Protein AF-A0A7W6QAZ0-F1 (afdb_monomer)

Sequence (51 aa):
SPAIKAFHKRLRDAGKPPKVALVAAMRKFIIVINTILKRRTPWSEPQQHGC

Radius of gyration: 12.81 Å; Cα contacts (8 Å, |Δi|>4): 16; chains: 1; bounding box: 29×22×28 Å

Secondary structure (DSSP, 8-state):
-HHHHHHHHHHHHTT--HHHHHHHHHHHHHHHHHHHHHHT-----------

Organism: NCBI:txid1138170

Nearest PDB structures (foldseek):
  6xp0-assembly1_A-2  TM=6.938E-01  e=2.409E+00  Homo sapiens
  2ddm-assembly1_A  TM=6.907E-01  e=5.326E+00  Escherichia coli

Structure (mmCIF, N/CA/C/O backbone):
data_AF-A0A7W6QAZ0-F1
#
_entry.id   AF-A0A7W6QAZ0-F1
#
loop_
_atom_site.group_PDB
_atom_site.id
_atom_site.type_symbol
_atom_site.label_atom_id
_atom_site.label_alt_id
_atom_site.label_comp_id
_atom_site.label_asym_id
_atom_site.label_entity_id
_atom_site.label_seq_id
_atom_site.pdbx_PDB_ins_code
_atom_site.Cartn_x
_atom_site.Cartn_y
_atom_site.Cartn_z
_atom_site.occupancy
_atom_site.B_iso_or_equiv
_atom_site.auth_seq_id
_atom_site.auth_comp_id
_atom_site.auth_asym_id
_atom_site.auth_atom_id
_atom_site.pdbx_PDB_model_num
ATOM 1 N N . SER A 1 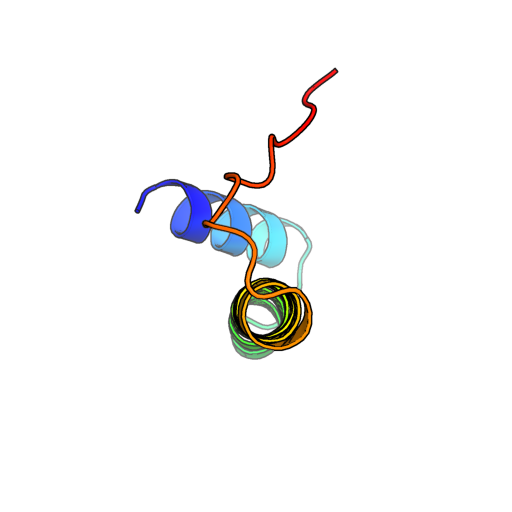1 ? 4.525 10.044 -1.490 1.00 54.38 1 SER A N 1
ATOM 2 C CA . SER A 1 1 ? 3.711 9.449 -2.571 1.00 54.38 1 SER A CA 1
ATOM 3 C C . SER A 1 1 ? 2.242 9.350 -2.144 1.00 54.38 1 SER A C 1
ATOM 5 O O . SER A 1 1 ? 1.952 8.785 -1.090 1.00 54.38 1 SER A O 1
ATOM 7 N N . PRO A 1 2 ? 1.298 9.921 -2.912 1.00 61.94 2 PRO A N 1
ATOM 8 C CA . PRO A 1 2 ? -0.130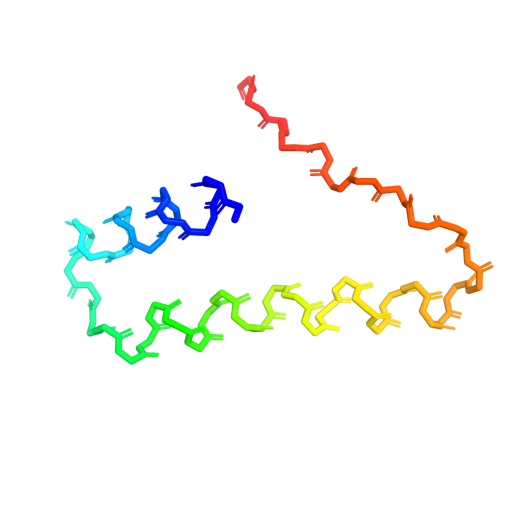 9.976 -2.555 1.00 61.94 2 PRO A CA 1
ATOM 9 C C . PRO A 1 2 ? -0.798 8.595 -2.391 1.00 61.94 2 PRO A C 1
ATOM 11 O O . PRO A 1 2 ? -1.719 8.451 -1.588 1.00 61.94 2 PRO A O 1
ATOM 14 N N . ALA A 1 3 ? -0.277 7.556 -3.054 1.00 65.44 3 ALA A N 1
ATOM 15 C CA . ALA A 1 3 ? -0.795 6.186 -2.984 1.00 65.44 3 ALA A CA 1
ATOM 16 C C . ALA A 1 3 ? -0.750 5.561 -1.573 1.00 65.44 3 ALA A C 1
ATOM 18 O O . ALA A 1 3 ? -1.691 4.882 -1.164 1.00 65.44 3 ALA A O 1
ATOM 19 N N . ILE A 1 4 ? 0.302 5.829 -0.790 1.00 67.88 4 ILE A N 1
ATOM 20 C CA . ILE A 1 4 ? 0.434 5.286 0.575 1.00 67.88 4 ILE A CA 1
ATOM 21 C C . ILE A 1 4 ? -0.561 5.947 1.524 1.00 67.88 4 ILE A C 1
ATOM 23 O O . ILE A 1 4 ? -1.159 5.277 2.364 1.00 67.88 4 ILE A O 1
ATOM 27 N N . LYS A 1 5 ? -0.797 7.251 1.347 1.00 68.38 5 LYS A N 1
ATOM 28 C CA . LYS A 1 5 ? -1.758 8.014 2.150 1.00 68.38 5 LYS A CA 1
ATOM 29 C C . LYS A 1 5 ? -3.192 7.538 1.889 1.00 68.38 5 LYS A C 1
ATOM 31 O O . LYS A 1 5 ? -3.949 7.360 2.839 1.00 68.38 5 LYS A O 1
ATOM 36 N N . ALA A 1 6 ? -3.536 7.256 0.629 1.00 74.12 6 ALA A N 1
ATOM 37 C CA . ALA A 1 6 ? -4.833 6.695 0.247 1.00 74.12 6 ALA A CA 1
ATOM 38 C C . ALA A 1 6 ? -5.040 5.267 0.784 1.00 74.12 6 ALA A C 1
ATOM 40 O O . ALA A 1 6 ? -6.108 4.953 1.308 1.00 74.12 6 ALA A O 1
ATOM 41 N N . PHE A 1 7 ? -4.011 4.416 0.720 1.00 69.62 7 PHE A N 1
ATOM 42 C CA . PHE A 1 7 ? -4.064 3.050 1.250 1.00 69.62 7 PHE A CA 1
ATOM 43 C C . PHE A 1 7 ? -4.183 3.030 2.780 1.00 69.62 7 PHE A C 1
ATOM 45 O O . PHE A 1 7 ? -5.018 2.316 3.332 1.00 69.62 7 PHE A O 1
ATOM 52 N N . HIS A 1 8 ? -3.416 3.881 3.464 1.00 69.56 8 HIS A N 1
ATOM 53 C CA . HIS A 1 8 ? -3.507 4.073 4.909 1.00 69.56 8 HIS A CA 1
ATOM 54 C C . HIS A 1 8 ? -4.889 4.593 5.331 1.00 69.56 8 HIS A C 1
ATOM 56 O O . HIS A 1 8 ? -5.455 4.104 6.307 1.00 69.56 8 HIS A O 1
ATOM 62 N N . LYS A 1 9 ? -5.465 5.539 4.573 1.00 75.69 9 LYS A N 1
ATOM 63 C CA . LYS A 1 9 ? -6.821 6.049 4.814 1.00 75.69 9 LYS A CA 1
ATOM 64 C C . LYS A 1 9 ? -7.874 4.947 4.657 1.00 75.69 9 LYS A C 1
ATOM 66 O O . LYS A 1 9 ? -8.626 4.725 5.592 1.00 75.69 9 LYS A O 1
ATOM 71 N N . ARG A 1 10 ? -7.841 4.166 3.568 1.00 77.50 10 ARG A N 1
ATOM 72 C CA . ARG A 1 10 ? -8.745 3.013 3.367 1.00 77.50 10 ARG A CA 1
ATOM 73 C C . ARG A 1 10 ? -8.656 1.972 4.487 1.00 77.50 10 ARG A C 1
ATOM 75 O O . ARG A 1 10 ? -9.667 1.413 4.893 1.00 77.50 10 ARG A O 1
ATOM 82 N N . LEU A 1 11 ? -7.453 1.701 4.993 1.00 70.75 11 LEU A N 1
ATOM 83 C CA . LEU A 1 11 ? -7.255 0.768 6.105 1.00 70.75 11 LEU A CA 1
ATOM 84 C C . LEU A 1 11 ? -7.817 1.300 7.426 1.00 70.75 11 LEU A C 1
ATOM 86 O O . LEU A 1 11 ? -8.400 0.527 8.186 1.00 70.75 11 LEU A O 1
ATOM 90 N N . ARG A 1 12 ? -7.670 2.605 7.673 1.00 71.31 12 ARG A N 1
ATOM 91 C CA . ARG A 1 12 ? -8.248 3.281 8.835 1.00 71.31 12 ARG A CA 1
ATOM 92 C C . ARG A 1 12 ? -9.774 3.336 8.758 1.00 71.31 12 ARG A C 1
ATOM 94 O O . ARG A 1 12 ? -10.422 3.022 9.749 1.00 71.31 12 ARG A O 1
ATOM 101 N N . ASP A 1 13 ? -10.327 3.650 7.588 1.00 73.56 13 ASP A N 1
ATOM 102 C CA . ASP A 1 13 ? -11.776 3.670 7.339 1.00 73.56 13 ASP A CA 1
ATOM 103 C C . ASP A 1 13 ? -12.390 2.268 7.492 1.00 73.56 13 ASP A C 1
ATOM 105 O O . ASP A 1 13 ? -13.523 2.122 7.933 1.00 73.56 13 ASP A O 1
ATOM 109 N N . ALA A 1 14 ? -11.615 1.214 7.221 1.00 76.06 14 ALA A N 1
ATOM 110 C CA . ALA A 1 14 ? -12.019 -0.171 7.447 1.00 76.06 14 ALA A CA 1
ATOM 111 C C . ALA A 1 14 ? -11.838 -0.658 8.905 1.00 76.06 14 ALA A C 1
ATOM 113 O O . ALA A 1 14 ? -11.871 -1.870 9.136 1.00 76.06 14 ALA A O 1
ATO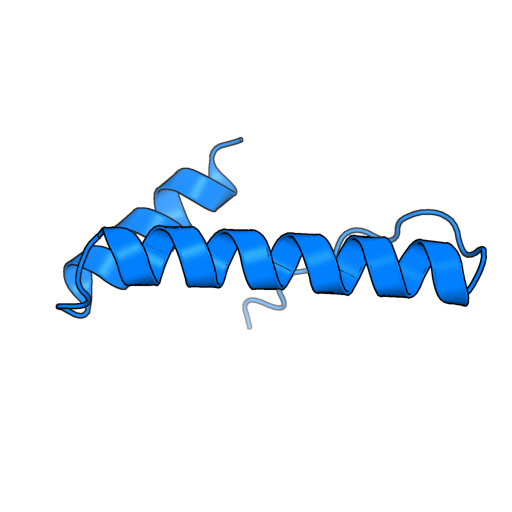M 114 N N . GLY A 1 15 ? -11.585 0.246 9.862 1.00 75.62 15 GLY A N 1
ATOM 115 C CA . GLY A 1 15 ? -11.506 -0.039 11.301 1.00 75.62 15 GLY A CA 1
ATOM 116 C C . GLY A 1 15 ? -10.223 -0.733 11.771 1.00 75.62 15 GLY A C 1
ATOM 117 O O . GLY A 1 15 ? -10.162 -1.192 12.911 1.00 75.62 15 GLY A O 1
ATOM 118 N N . LYS A 1 16 ? -9.184 -0.849 10.926 1.00 70.06 16 LYS A N 1
ATOM 119 C CA . LYS A 1 16 ? -7.939 -1.523 11.332 1.00 70.06 16 LYS A CA 1
ATOM 120 C C . LYS A 1 16 ? -7.108 -0.627 12.257 1.00 70.06 16 LYS A C 1
ATOM 122 O O . LYS A 1 16 ? -6.997 0.576 12.002 1.00 70.06 16 LYS A O 1
ATOM 127 N N . PRO A 1 17 ? -6.418 -1.208 13.259 1.00 79.00 17 PRO A N 1
ATOM 128 C CA . PRO A 1 17 ? -5.454 -0.473 14.063 1.00 79.00 17 PRO A CA 1
ATOM 129 C C . PRO A 1 17 ? -4.392 0.190 13.168 1.00 79.00 17 PRO A C 1
ATOM 131 O O . PRO A 1 17 ? -3.886 -0.455 12.243 1.00 79.00 17 PRO A O 1
ATOM 134 N N . PRO A 1 18 ? -3.982 1.439 13.451 1.00 73.88 18 PRO A N 1
ATOM 135 C CA . PRO A 1 18 ? -3.049 2.191 12.603 1.00 73.88 18 PRO A CA 1
ATOM 136 C C . PRO A 1 18 ? -1.705 1.472 12.405 1.00 73.88 18 PRO A C 1
ATOM 138 O O . PRO A 1 18 ? -1.114 1.524 11.328 1.00 73.88 18 PRO A O 1
ATOM 141 N N . LYS A 1 19 ? -1.258 0.709 13.411 1.00 77.19 19 LYS A N 1
ATOM 142 C CA . LYS A 1 19 ? -0.060 -0.138 13.318 1.00 77.19 19 LYS A CA 1
ATOM 143 C C . LYS A 1 19 ? -0.202 -1.232 12.252 1.00 77.19 19 LYS A C 1
ATOM 145 O O . LYS A 1 19 ? 0.727 -1.456 11.485 1.00 77.19 19 LYS A O 1
ATOM 150 N N . VAL A 1 20 ? -1.370 -1.870 12.152 1.00 79.19 20 VAL A N 1
ATOM 151 C CA . VAL A 1 20 ? -1.641 -2.929 11.162 1.00 79.19 20 VAL A CA 1
ATOM 152 C C . VAL A 1 20 ? -1.681 -2.351 9.749 1.00 79.19 20 VAL A C 1
ATOM 154 O O . VAL A 1 20 ? -1.152 -2.963 8.826 1.00 79.19 20 VAL A O 1
ATOM 157 N N . ALA A 1 21 ? -2.233 -1.148 9.580 1.00 78.62 21 ALA A N 1
ATOM 158 C CA . ALA A 1 21 ? -2.244 -0.456 8.293 1.00 78.62 21 ALA A CA 1
ATOM 159 C C . ALA A 1 21 ? -0.829 -0.170 7.773 1.00 78.62 21 ALA A C 1
ATOM 161 O O . ALA A 1 21 ? -0.527 -0.411 6.602 1.00 78.62 21 ALA A O 1
ATOM 162 N N . LEU A 1 22 ? 0.048 0.298 8.661 1.00 81.25 22 LEU A N 1
ATOM 163 C CA . LEU A 1 22 ? 1.440 0.578 8.337 1.00 81.25 22 LEU A CA 1
ATOM 164 C C . LEU A 1 22 ? 2.218 -0.708 8.021 1.00 81.25 22 LEU A C 1
ATOM 166 O O . LEU A 1 22 ? 2.914 -0.771 7.010 1.00 81.25 22 LEU A O 1
ATOM 170 N N . VAL A 1 23 ? 2.056 -1.752 8.839 1.00 85.06 23 VAL A N 1
ATOM 171 C CA . VAL A 1 23 ? 2.706 -3.055 8.620 1.00 85.06 23 VAL A CA 1
ATOM 172 C C . VAL A 1 23 ? 2.222 -3.706 7.319 1.00 85.06 23 VAL A C 1
ATOM 174 O O . VAL A 1 23 ? 3.035 -4.235 6.565 1.00 85.06 23 VAL A O 1
ATOM 177 N N . ALA A 1 24 ? 0.931 -3.611 6.988 1.00 82.12 24 ALA A N 1
ATOM 178 C CA . ALA A 1 24 ? 0.386 -4.103 5.722 1.00 82.12 24 ALA A CA 1
ATOM 179 C C . ALA A 1 24 ? 0.964 -3.351 4.511 1.00 82.12 24 ALA A C 1
ATOM 181 O O . ALA A 1 24 ? 1.336 -3.975 3.514 1.00 82.12 24 ALA A O 1
ATOM 182 N N . ALA A 1 25 ? 1.090 -2.023 4.608 1.00 80.31 25 ALA A N 1
ATOM 183 C CA . ALA A 1 25 ? 1.724 -1.212 3.573 1.00 80.31 25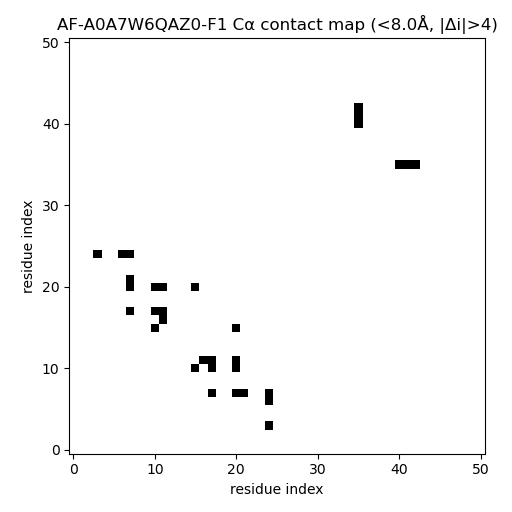 ALA A CA 1
ATOM 184 C C . ALA A 1 25 ? 3.202 -1.597 3.384 1.00 80.31 25 ALA A C 1
ATOM 186 O O . ALA A 1 25 ? 3.629 -1.844 2.255 1.00 80.31 25 ALA A O 1
ATOM 187 N N . MET A 1 26 ? 3.964 -1.735 4.475 1.00 85.75 26 MET A N 1
ATOM 188 C CA . MET A 1 26 ? 5.365 -2.176 4.435 1.00 85.75 26 MET A CA 1
ATOM 189 C C . MET A 1 26 ? 5.517 -3.577 3.840 1.00 85.75 26 MET A C 1
ATOM 191 O O . MET A 1 26 ? 6.397 -3.805 3.013 1.00 85.75 26 MET A O 1
ATOM 195 N N . ARG A 1 27 ? 4.628 -4.512 4.192 1.00 85.94 27 ARG A N 1
ATOM 196 C CA . ARG A 1 27 ? 4.647 -5.873 3.645 1.00 85.94 27 ARG A CA 1
ATOM 197 C C . ARG A 1 27 ? 4.486 -5.870 2.128 1.00 85.94 27 ARG A C 1
ATOM 199 O O . ARG A 1 27 ? 5.196 -6.606 1.448 1.00 85.94 27 ARG A O 1
ATOM 206 N N . LYS A 1 28 ? 3.608 -5.013 1.590 1.00 83.25 28 LYS A N 1
ATOM 207 C CA . LYS A 1 28 ? 3.444 -4.847 0.138 1.00 83.25 28 LYS A CA 1
ATOM 208 C C . LYS A 1 28 ? 4.733 -4.332 -0.513 1.00 83.25 28 LYS A C 1
ATOM 210 O O . LYS A 1 28 ? 5.122 -4.870 -1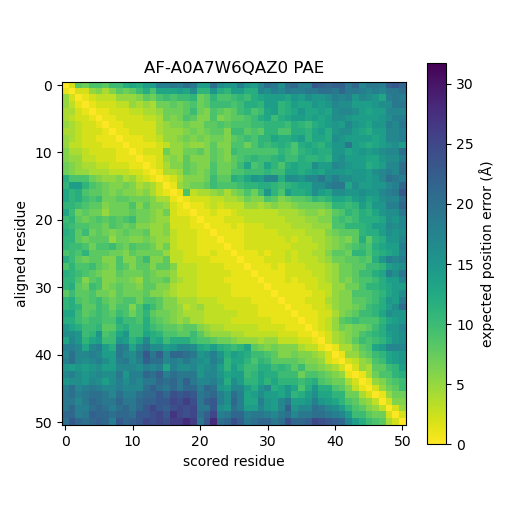.541 1.00 83.25 28 LYS A O 1
ATOM 215 N N . PHE A 1 29 ? 5.440 -3.381 0.101 1.00 84.81 29 PHE A N 1
ATOM 216 C CA . PHE A 1 29 ? 6.743 -2.918 -0.402 1.00 84.81 29 PHE A CA 1
ATOM 217 C C . PHE A 1 29 ? 7.805 -4.015 -0.416 1.00 84.81 29 PHE A C 1
ATOM 219 O O . PHE A 1 29 ? 8.438 -4.238 -1.446 1.00 84.81 29 PHE A O 1
ATOM 226 N N . ILE A 1 30 ? 7.974 -4.717 0.707 1.00 88.62 30 ILE A N 1
ATOM 227 C CA . ILE A 1 30 ? 8.982 -5.773 0.849 1.00 88.62 30 ILE A CA 1
ATOM 228 C C . ILE A 1 30 ? 8.759 -6.869 -0.195 1.00 88.62 30 ILE A C 1
ATOM 230 O O . ILE A 1 30 ? 9.717 -7.338 -0.799 1.00 88.62 30 ILE A O 1
ATOM 234 N N . ILE A 1 31 ? 7.504 -7.243 -0.464 1.00 88.56 31 ILE A N 1
ATOM 235 C CA . ILE A 1 31 ? 7.175 -8.242 -1.487 1.00 88.56 31 ILE A CA 1
ATOM 236 C C . ILE A 1 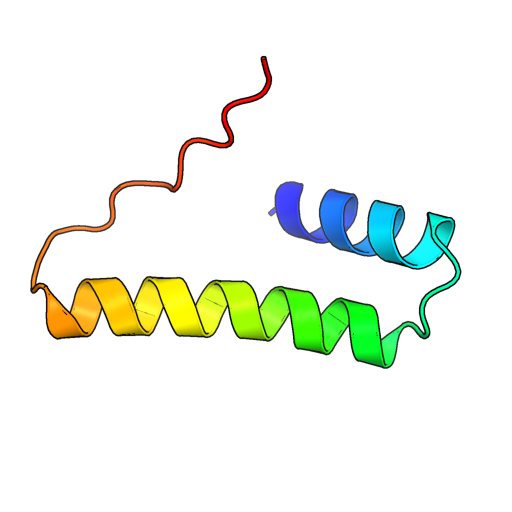31 ? 7.629 -7.786 -2.875 1.00 88.56 31 ILE A C 1
ATOM 238 O O . ILE A 1 31 ? 8.241 -8.579 -3.592 1.00 88.56 31 ILE A O 1
ATOM 242 N N . VAL A 1 32 ? 7.363 -6.536 -3.265 1.00 83.56 32 VAL A N 1
ATOM 243 C CA . VAL A 1 32 ? 7.739 -6.069 -4.608 1.00 83.56 32 VAL A CA 1
ATOM 244 C C . VAL A 1 32 ? 9.259 -5.973 -4.743 1.00 83.56 32 VAL A C 1
ATOM 246 O O . VAL A 1 32 ? 9.813 -6.478 -5.718 1.00 83.56 32 VAL A O 1
ATOM 249 N N . ILE A 1 33 ? 9.943 -5.437 -3.730 1.00 85.44 33 ILE A N 1
ATOM 250 C CA . ILE A 1 33 ? 11.412 -5.383 -3.689 1.00 85.44 33 ILE A CA 1
ATOM 251 C C . ILE A 1 33 ? 12.004 -6.793 -3.779 1.00 85.44 33 ILE A C 1
ATOM 253 O O . ILE A 1 33 ? 12.844 -7.056 -4.634 1.00 85.44 33 ILE A O 1
ATOM 257 N N . ASN A 1 34 ? 11.522 -7.728 -2.959 1.00 87.44 34 ASN A N 1
ATOM 258 C CA . ASN A 1 34 ? 11.985 -9.114 -2.975 1.00 87.44 34 ASN A CA 1
ATOM 259 C C . ASN A 1 34 ? 11.743 -9.783 -4.337 1.00 87.44 34 ASN A C 1
ATOM 261 O O . ASN A 1 34 ? 12.558 -10.572 -4.805 1.00 87.44 34 ASN A O 1
ATOM 265 N N . THR A 1 35 ? 10.643 -9.443 -5.008 1.00 85.19 35 THR A N 1
ATOM 266 C CA . THR A 1 35 ? 10.317 -9.976 -6.336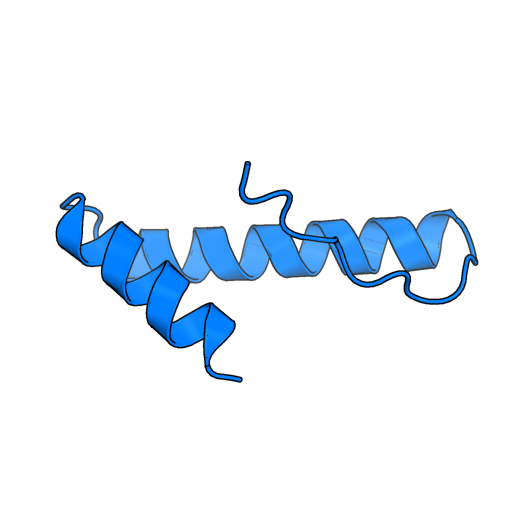 1.00 85.19 35 THR A CA 1
ATOM 267 C C . THR A 1 35 ? 11.280 -9.457 -7.401 1.00 85.19 35 THR A C 1
ATOM 269 O O . THR A 1 35 ? 11.736 -10.233 -8.237 1.00 85.19 35 THR A O 1
ATOM 272 N N . ILE A 1 36 ? 11.634 -8.176 -7.350 1.00 83.56 36 ILE A N 1
ATOM 273 C CA . ILE A 1 36 ? 12.577 -7.544 -8.282 1.00 83.56 36 ILE A CA 1
ATOM 274 C C . ILE A 1 36 ? 13.990 -8.066 -8.075 1.00 83.56 36 ILE A C 1
ATOM 276 O O . ILE A 1 36 ? 14.636 -8.469 -9.039 1.00 83.56 36 ILE A O 1
ATOM 280 N N . LEU A 1 37 ? 14.433 -8.149 -6.818 1.00 83.44 37 LEU A N 1
ATOM 281 C CA . LEU A 1 37 ? 15.725 -8.735 -6.467 1.00 83.44 37 LEU A CA 1
ATOM 282 C C . LEU A 1 37 ? 15.821 -10.186 -6.950 1.00 83.44 37 LEU A C 1
ATOM 284 O O . LEU A 1 37 ? 16.811 -10.569 -7.569 1.00 83.44 37 LEU A O 1
ATOM 288 N N . LYS A 1 38 ? 14.766 -10.981 -6.732 1.00 81.19 38 LYS A N 1
ATOM 289 C CA . LYS A 1 38 ? 14.728 -12.391 -7.13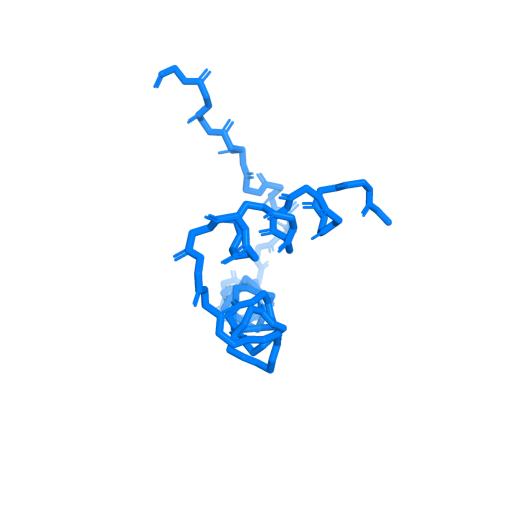7 1.00 81.19 38 LYS A CA 1
ATOM 290 C C . LYS A 1 38 ? 14.683 -12.579 -8.654 1.00 81.19 38 LYS A C 1
ATOM 292 O O . LYS A 1 38 ? 15.273 -13.528 -9.156 1.00 81.19 38 LYS A O 1
ATOM 297 N N . ARG A 1 39 ? 13.974 -11.713 -9.385 1.00 80.31 39 ARG A N 1
ATOM 298 C CA . ARG A 1 39 ? 13.791 -11.843 -10.841 1.00 80.31 39 ARG A CA 1
ATOM 299 C C . ARG A 1 39 ? 14.824 -11.074 -11.669 1.00 80.31 39 ARG A C 1
ATOM 301 O O . ARG A 1 39 ? 14.814 -11.214 -12.888 1.00 80.31 39 ARG A O 1
ATOM 308 N N . ARG A 1 40 ? 15.683 -10.251 -11.043 1.00 75.56 40 ARG A N 1
ATOM 309 C CA . ARG A 1 40 ? 16.601 -9.300 -11.714 1.00 75.56 40 ARG A CA 1
ATOM 310 C C . ARG A 1 40 ? 15.921 -8.493 -12.831 1.00 75.56 40 ARG A C 1
ATOM 312 O O . ARG A 1 40 ? 16.558 -8.080 -13.792 1.00 75.56 40 ARG A O 1
ATOM 319 N N . THR A 1 41 ? 14.608 -8.316 -12.732 1.00 66.62 41 THR A N 1
ATOM 320 C CA . THR A 1 41 ? 13.802 -7.630 -13.740 1.00 66.62 41 THR A CA 1
ATOM 321 C C . THR A 1 41 ? 13.661 -6.180 -13.297 1.00 66.62 41 THR A C 1
ATOM 323 O O . THR A 1 41 ? 13.374 -5.960 -12.117 1.00 66.62 41 THR A O 1
ATOM 326 N N . PRO A 1 42 ? 13.862 -5.189 -14.182 1.00 65.12 42 PRO A N 1
ATOM 327 C CA . PRO A 1 42 ? 13.638 -3.792 -13.835 1.00 65.12 42 PRO A CA 1
ATOM 328 C C . PRO A 1 42 ? 12.213 -3.586 -13.310 1.00 65.12 42 PRO A C 1
ATOM 330 O O . PRO A 1 42 ? 11.271 -4.258 -13.741 1.00 65.12 42 PRO A O 1
ATOM 333 N N . TRP A 1 43 ? 12.082 -2.687 -12.331 1.00 66.19 43 TRP A N 1
ATOM 334 C CA . TRP A 1 43 ? 10.825 -2.384 -11.650 1.00 66.19 43 TRP A CA 1
ATOM 335 C C . TRP A 1 43 ? 9.726 -2.076 -12.677 1.00 66.19 43 TRP A C 1
ATOM 337 O O . TRP A 1 43 ? 9.752 -1.040 -13.333 1.00 66.19 43 TRP A O 1
ATOM 347 N N . SER A 1 44 ? 8.758 -2.984 -12.805 1.00 64.19 44 SER A N 1
ATOM 348 C CA . SER A 1 44 ? 7.478 -2.698 -13.450 1.00 64.19 44 SER A CA 1
ATOM 349 C C . SER A 1 44 ? 6.540 -2.224 -12.354 1.00 64.19 44 SER A C 1
ATOM 351 O O . SER A 1 44 ? 6.281 -2.969 -11.403 1.00 64.19 44 SER A O 1
ATOM 353 N N . GLU A 1 45 ? 6.084 -0.975 -12.439 1.00 67.62 45 GLU A N 1
ATOM 354 C CA . GLU A 1 45 ? 5.109 -0.456 -11.486 1.00 67.62 45 GLU A CA 1
ATOM 355 C C . GLU A 1 45 ? 3.919 -1.417 -11.425 1.00 67.62 45 GLU A C 1
ATOM 357 O O . GLU A 1 45 ? 3.369 -1.765 -12.472 1.00 67.62 45 GLU A O 1
ATOM 362 N N . PRO A 1 46 ? 3.528 -1.901 -10.231 1.00 64.25 46 PRO A N 1
ATOM 363 C CA . PRO A 1 46 ? 2.352 -2.739 -10.112 1.00 64.25 46 PRO A CA 1
ATOM 364 C C . PRO A 1 46 ? 1.150 -1.885 -10.517 1.00 64.25 46 PRO A C 1
ATOM 366 O O . PRO A 1 46 ? 0.654 -1.082 -9.722 1.00 64.25 46 PRO A O 1
ATOM 369 N N . GLN A 1 47 ? 0.730 -2.032 -11.776 1.00 57.31 47 GLN A N 1
ATOM 370 C CA . GLN A 1 47 ? -0.458 -1.418 -12.340 1.00 57.31 47 GLN A CA 1
ATOM 371 C C . GLN A 1 47 ? -1.623 -1.838 -11.455 1.00 57.31 47 GLN A C 1
ATOM 373 O O . GLN A 1 47 ? -2.016 -3.006 -11.419 1.00 57.31 47 GLN A O 1
ATOM 378 N N . GLN A 1 48 ? -2.115 -0.886 -10.664 1.00 57.03 48 GLN A N 1
ATOM 379 C CA . GLN A 1 48 ? -3.340 -1.062 -9.909 1.00 57.03 48 GLN A CA 1
ATOM 380 C C . GLN A 1 48 ? -4.425 -1.142 -10.988 1.00 57.03 48 GLN A C 1
ATOM 382 O O . GLN A 1 48 ? -4.832 -0.114 -11.522 1.00 57.03 48 GLN A O 1
ATOM 387 N N . HIS A 1 49 ? -4.807 -2.357 -11.385 1.00 44.84 49 HIS A N 1
ATOM 388 C CA . HIS A 1 49 ? -5.994 -2.584 -12.199 1.00 44.84 49 HIS A CA 1
ATOM 389 C C . HIS A 1 49 ? -7.186 -2.119 -11.358 1.00 44.84 49 HIS A C 1
ATOM 391 O O . HIS A 1 49 ? -7.687 -2.840 -10.500 1.00 44.84 49 HIS A O 1
ATOM 397 N N . GLY A 1 50 ? -7.534 -0.847 -11.519 1.00 52.94 50 GLY A N 1
ATOM 398 C CA . GLY A 1 50 ? -8.861 -0.334 -11.257 1.00 52.94 50 GLY A CA 1
ATOM 399 C C . GLY A 1 50 ? -9.660 -0.494 -12.538 1.00 52.94 50 GLY A C 1
ATOM 400 O O . GLY A 1 50 ? -9.709 0.442 -13.328 1.00 52.94 50 GLY A O 1
ATOM 401 N N . CYS A 1 51 ? -10.218 -1.688 -12.715 1.00 37.03 51 CYS A N 1
ATOM 402 C CA . CYS A 1 51 ? -11.519 -1.918 -13.329 1.00 37.03 51 CYS A C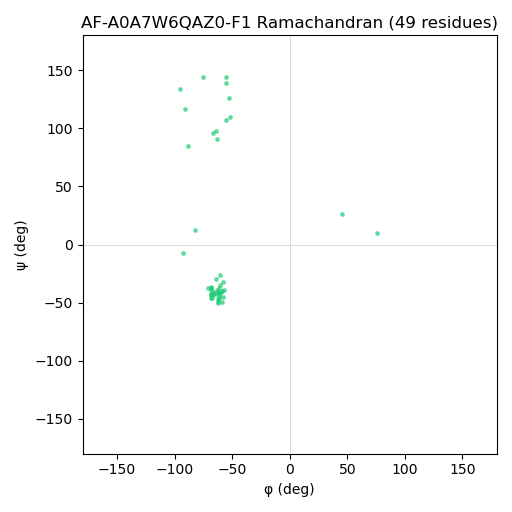A 1
ATOM 403 C C . CYS A 1 51 ? -12.291 -2.792 -12.339 1.00 37.03 51 CYS A C 1
ATOM 405 O O . CYS A 1 51 ? -11.681 -3.776 -11.857 1.00 37.03 51 CYS A O 1
#

Solvent-accessible surface area (backbone atoms only — not comparable to full-atom values): 3159 Å² total; per-residue (Å²): 117,73,66,60,57,52,52,42,46,55,32,47,77,68,70,45,57,70,67,56,36,52,52,53,54,50,50,55,51,50,51,54,52,52,48,31,67,73,63,75,46,78,88,70,78,82,76,79,78,84,123

Mean predicted aligned error: 9.45 Å

pLDDT: mean 73.42, std 11.27, range [37.03, 88.62]

Foldseek 3Di:
DVVLVVQLVVCVVVVHDSVVSVVVSVVVVVVQVVVCVVVVDPDDPPPPPPD